Protein AF-A0A376KZK7-F1 (afdb_monomer)

Radius of gyration: 13.84 Å; Cα contacts (8 Å, |Δi|>4): 33; chains: 1; bounding box: 26×33×35 Å

pLDDT: mean 70.95, std 11.01, range [37.84, 83.62]

Foldseek 3Di:
DDVVVLLVVLLPDDVVPLVVNLVSLVVVVVVCVVVPVDDDVVVLVSNVVSDDCVSCVVPPVSVVVNVVSVVVVCCVPPVPDPPDPPPPPD

Solvent-accessible surface area (backbone atoms only — not comparable to full-atom values): 5497 Å² total; per-residue (Å²): 136,63,67,70,61,53,54,54,54,50,58,70,51,59,78,92,45,30,69,60,53,38,54,48,51,50,52,51,50,56,55,43,58,77,75,33,93,66,76,59,64,73,57,53,55,51,50,56,74,56,50,52,67,82,44,30,65,84,36,64,68,56,35,50,53,49,50,53,50,54,48,54,50,42,53,71,76,51,67,86,48,98,78,66,77,80,73,80,77,129

Structure (mmCIF, N/CA/C/O backbone):
data_AF-A0A376KZK7-F1
#
_entry.id   AF-A0A376KZK7-F1
#
loop_
_atom_site.group_PDB
_atom_site.id
_atom_site.type_symbol
_atom_site.label_atom_id
_atom_site.label_alt_id
_atom_site.label_comp_id
_atom_site.label_asym_id
_atom_site.label_entity_id
_atom_site.label_seq_id
_atom_site.pdbx_PDB_ins_code
_atom_site.Cartn_x
_atom_site.Cartn_y
_atom_site.Cartn_z
_atom_site.occupancy
_atom_site.B_iso_or_equiv
_atom_site.auth_seq_id
_atom_site.auth_comp_id
_atom_site.auth_asym_id
_atom_site.auth_atom_id
_atom_site.pdbx_PDB_model_num
ATOM 1 N N . MET A 1 1 ? -3.241 17.746 -6.728 1.00 55.22 1 MET A N 1
ATOM 2 C CA . MET A 1 1 ? -3.152 16.479 -7.488 1.00 55.22 1 MET A CA 1
ATOM 3 C C . MET A 1 1 ? -4.228 15.546 -6.943 1.00 55.22 1 MET A C 1
ATOM 5 O O . MET A 1 1 ? -4.235 15.334 -5.740 1.00 55.22 1 MET A O 1
ATOM 9 N N . ARG A 1 2 ? -5.214 15.114 -7.747 1.00 72.62 2 ARG A N 1
ATOM 10 C CA . ARG A 1 2 ? -6.346 14.302 -7.253 1.00 72.62 2 ARG A CA 1
ATOM 11 C C . ARG A 1 2 ? -5.924 12.828 -7.226 1.00 72.62 2 ARG A C 1
ATOM 13 O O . ARG A 1 2 ? -5.436 12.331 -8.235 1.00 72.62 2 ARG A O 1
ATOM 20 N N . VAL A 1 3 ? -6.096 12.163 -6.085 1.00 68.81 3 VAL A N 1
ATOM 21 C CA . VAL A 1 3 ? -5.617 10.795 -5.806 1.00 68.81 3 VAL A CA 1
ATOM 22 C C . VAL A 1 3 ? -6.055 9.791 -6.887 1.00 68.81 3 VAL A C 1
ATOM 24 O O . VAL A 1 3 ? -5.251 8.979 -7.330 1.00 68.81 3 VAL A O 1
ATOM 27 N N . GLU A 1 4 ? -7.268 9.940 -7.426 1.00 72.06 4 GLU A N 1
ATOM 28 C CA . GLU A 1 4 ? -7.804 9.149 -8.550 1.00 72.06 4 GLU A CA 1
ATOM 29 C C . GLU A 1 4 ? -6.902 9.137 -9.795 1.00 72.06 4 GLU A C 1
ATOM 31 O O . GLU A 1 4 ? -6.710 8.092 -10.415 1.00 72.06 4 GLU A O 1
ATOM 36 N N . LYS A 1 5 ? -6.322 10.290 -10.161 1.00 76.44 5 LYS A N 1
ATOM 37 C CA . LYS A 1 5 ? -5.420 10.398 -11.317 1.00 76.44 5 LYS A CA 1
ATOM 38 C C . LYS A 1 5 ? -4.160 9.562 -11.093 1.00 76.44 5 LYS A C 1
ATOM 40 O O . LYS A 1 5 ? -3.707 8.870 -11.992 1.00 76.44 5 LYS A O 1
ATOM 45 N N . TRP A 1 6 ? -3.653 9.600 -9.871 1.00 74.12 6 TRP A N 1
ATOM 46 C CA . TRP A 1 6 ? -2.445 8.906 -9.450 1.00 74.12 6 TRP A CA 1
ATOM 47 C C . TRP A 1 6 ? -2.617 7.383 -9.439 1.00 74.12 6 TRP A C 1
ATOM 49 O O . TRP A 1 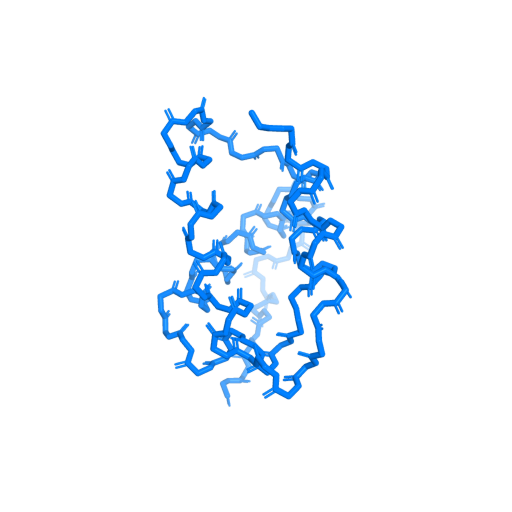6 ? -1.752 6.641 -9.891 1.00 74.12 6 TRP A O 1
ATOM 59 N N . LEU A 1 7 ? -3.778 6.913 -8.987 1.00 73.19 7 LEU A N 1
ATOM 60 C CA . LEU A 1 7 ? -4.125 5.490 -8.975 1.00 73.19 7 LEU A CA 1
ATOM 61 C C . LEU A 1 7 ? -4.325 4.935 -10.386 1.00 73.19 7 LEU A C 1
ATOM 63 O O . LEU A 1 7 ? -3.934 3.807 -10.669 1.00 73.19 7 LEU A O 1
ATOM 67 N N . ARG A 1 8 ? -4.882 5.748 -11.287 1.00 79.31 8 ARG A N 1
ATOM 68 C CA . ARG A 1 8 ? -4.996 5.413 -12.710 1.00 79.31 8 ARG A CA 1
ATOM 69 C C . ARG A 1 8 ? -3.633 5.335 -13.397 1.00 79.31 8 ARG A C 1
ATOM 71 O O . ARG A 1 8 ? -3.426 4.479 -14.248 1.00 79.31 8 ARG A O 1
ATOM 78 N N . GLU A 1 9 ? -2.709 6.218 -13.032 1.00 79.06 9 GLU A N 1
ATOM 79 C CA . GLU A 1 9 ? -1.328 6.162 -13.516 1.00 79.06 9 GLU A CA 1
ATOM 80 C C . GLU A 1 9 ? -0.634 4.891 -13.005 1.00 79.06 9 GLU A C 1
ATOM 82 O O . GLU A 1 9 ? -0.058 4.157 -13.804 1.00 79.06 9 GLU A O 1
ATOM 87 N N . MET A 1 10 ? -0.788 4.541 -11.723 1.00 75.88 10 MET A N 1
ATOM 88 C CA . MET A 1 10 ? -0.258 3.285 -11.177 1.00 75.88 10 MET A CA 1
ATOM 89 C C . MET A 1 10 ? -0.828 2.029 -11.839 1.00 75.88 10 MET A C 1
ATOM 91 O O . MET A 1 10 ? -0.072 1.095 -12.112 1.00 75.88 10 MET A O 1
ATOM 95 N N . SER A 1 11 ? -2.139 1.985 -12.097 1.00 75.62 11 SER A N 1
ATOM 96 C CA . SER A 1 11 ? -2.769 0.814 -12.719 1.00 75.62 11 SER A CA 1
ATOM 97 C C . SER A 1 11 ? -2.332 0.608 -14.170 1.00 75.62 11 SER A C 1
ATOM 99 O O . SER A 1 11 ? -2.381 -0.513 -14.667 1.00 75.62 11 SER A O 1
ATOM 101 N N . SER A 1 12 ? -1.873 1.671 -14.840 1.00 79.94 12 SER A N 1
ATOM 102 C CA . SER A 1 12 ? -1.336 1.603 -16.203 1.00 79.94 12 SER A CA 1
ATOM 103 C C . SER A 1 12 ? 0.113 1.112 -16.281 1.00 79.94 12 SER A C 1
ATOM 105 O O . SER A 1 12 ? 0.577 0.767 -17.366 1.00 79.94 12 SER A O 1
ATOM 107 N N . ILE A 1 13 ? 0.828 1.066 -15.151 1.00 79.00 13 ILE A N 1
ATOM 108 C CA . ILE A 1 13 ? 2.217 0.605 -15.109 1.00 79.00 13 ILE A CA 1
ATOM 109 C C . ILE A 1 13 ? 2.236 -0.933 -15.183 1.00 79.00 13 ILE A C 1
ATOM 111 O O . ILE A 1 13 ? 1.492 -1.591 -14.445 1.00 79.00 13 ILE A O 1
ATOM 115 N N . PRO A 1 14 ? 3.074 -1.539 -16.038 1.00 76.44 14 PRO A N 1
ATOM 116 C CA . PRO A 1 14 ? 3.265 -2.986 -16.070 1.00 76.44 14 PRO A CA 1
ATOM 117 C C . PRO A 1 14 ? 3.763 -3.534 -14.725 1.00 76.44 14 PRO A C 1
ATOM 119 O O . PRO A 1 14 ? 4.505 -2.877 -14.002 1.00 76.44 14 PRO A O 1
ATOM 122 N N . GLU A 1 15 ? 3.397 -4.766 -14.367 1.00 69.75 15 GLU A N 1
ATOM 123 C CA . GLU A 1 15 ? 3.931 -5.405 -13.147 1.00 69.75 15 GLU A CA 1
ATOM 124 C C . GLU A 1 15 ? 5.437 -5.682 -13.213 1.00 69.75 15 GLU A C 1
ATOM 126 O O . GLU A 1 15 ? 6.089 -5.786 -12.179 1.00 69.75 15 GLU A O 1
ATOM 131 N N . THR A 1 16 ? 6.004 -5.743 -14.420 1.00 73.06 16 THR A N 1
ATOM 132 C CA . THR A 1 16 ? 7.453 -5.845 -14.642 1.00 73.06 16 THR A CA 1
ATOM 133 C C . THR A 1 16 ? 8.216 -4.626 -14.124 1.00 73.06 16 THR A C 1
ATOM 135 O O . THR A 1 16 ? 9.405 -4.732 -13.841 1.00 73.06 16 THR A O 1
ATOM 138 N N . ASP A 1 17 ? 7.527 -3.498 -13.928 1.00 77.38 17 ASP A N 1
ATOM 139 C CA . ASP A 1 17 ? 8.071 -2.249 -13.397 1.00 77.38 17 ASP A CA 1
ATOM 140 C C . ASP A 1 17 ? 7.725 -2.070 -11.907 1.00 77.38 17 ASP A C 1
ATOM 142 O O . ASP A 1 17 ? 7.390 -0.976 -11.435 1.00 77.38 17 ASP A O 1
ATOM 146 N N . ALA A 1 18 ? 7.816 -3.165 -11.142 1.00 70.75 18 ALA A N 1
ATOM 147 C CA . ALA A 1 18 ? 7.569 -3.193 -9.700 1.00 70.75 18 ALA A CA 1
ATOM 148 C C . ALA A 1 18 ? 8.296 -2.076 -8.913 1.00 70.75 18 ALA A C 1
ATOM 150 O O . ALA A 1 18 ? 7.640 -1.449 -8.078 1.00 70.75 18 ALA A O 1
ATOM 151 N N . PRO A 1 19 ? 9.569 -1.717 -9.200 1.00 78.44 19 PRO A N 1
ATOM 152 C CA . PRO A 1 19 ? 10.249 -0.625 -8.495 1.00 78.44 19 PRO A CA 1
ATOM 153 C C . PRO A 1 19 ? 9.574 0.742 -8.674 1.00 78.44 19 PRO A C 1
ATOM 155 O O . PRO A 1 19 ? 9.528 1.548 -7.744 1.00 78.44 19 PRO A O 1
ATOM 158 N N . ILE A 1 20 ? 9.008 1.013 -9.855 1.00 79.56 20 ILE A N 1
ATOM 159 C CA . ILE A 1 20 ? 8.307 2.274 -10.131 1.00 79.56 20 ILE A CA 1
ATOM 160 C C . ILE A 1 20 ? 6.976 2.294 -9.376 1.00 79.56 20 ILE A C 1
ATOM 162 O O . ILE A 1 20 ? 6.649 3.292 -8.730 1.00 79.56 20 ILE A O 1
ATOM 166 N N . LYS A 1 21 ? 6.235 1.177 -9.377 1.00 77.06 21 LYS A N 1
ATOM 167 C CA . LYS A 1 21 ? 5.001 1.051 -8.585 1.00 77.06 21 LYS A CA 1
ATOM 168 C C . LYS A 1 21 ? 5.258 1.208 -7.086 1.00 77.06 21 LYS A C 1
ATOM 170 O O . LYS A 1 21 ? 4.490 1.899 -6.421 1.00 77.06 21 LYS A O 1
ATOM 175 N N . GLN A 1 22 ? 6.346 0.636 -6.569 1.00 75.00 22 GLN A N 1
ATOM 176 C CA . GLN A 1 22 ? 6.778 0.793 -5.175 1.00 75.00 22 GLN A CA 1
ATOM 177 C C . GLN A 1 22 ? 7.079 2.253 -4.832 1.00 75.00 22 GLN A C 1
ATOM 179 O O . GLN A 1 22 ? 6.535 2.784 -3.863 1.00 75.00 22 GLN A O 1
ATOM 184 N N . ALA A 1 23 ? 7.911 2.926 -5.632 1.00 81.12 23 ALA A N 1
ATOM 185 C CA . ALA A 1 23 ? 8.285 4.320 -5.395 1.00 81.12 23 ALA A CA 1
ATOM 186 C C . ALA A 1 23 ? 7.062 5.244 -5.403 1.00 81.12 23 ALA A C 1
ATOM 188 O O . ALA A 1 23 ? 6.927 6.123 -4.545 1.00 81.12 23 ALA A O 1
ATOM 189 N N . LEU A 1 24 ? 6.136 5.006 -6.334 1.00 79.81 24 LEU A N 1
ATOM 190 C CA . LEU A 1 24 ? 4.865 5.707 -6.349 1.00 79.81 24 LEU A CA 1
ATOM 191 C C . LEU A 1 24 ? 4.070 5.375 -5.074 1.00 79.81 24 LEU A C 1
ATOM 193 O O . LEU A 1 24 ? 3.676 6.296 -4.364 1.00 79.81 24 LEU A O 1
ATOM 197 N N . ALA A 1 25 ? 3.897 4.101 -4.705 1.00 77.81 25 ALA A N 1
ATOM 198 C CA . ALA A 1 25 ? 3.147 3.703 -3.508 1.00 77.81 25 ALA A CA 1
ATOM 199 C C . ALA A 1 25 ? 3.655 4.426 -2.256 1.00 77.81 25 ALA A C 1
ATOM 201 O O . ALA A 1 25 ? 2.867 5.039 -1.538 1.00 77.81 25 ALA A O 1
ATOM 202 N N . HIS A 1 26 ? 4.974 4.470 -2.064 1.00 78.06 26 HIS A N 1
ATOM 203 C CA . HIS A 1 26 ? 5.610 5.237 -0.991 1.00 78.06 26 HIS A CA 1
ATOM 204 C C . HIS A 1 26 ? 5.309 6.732 -1.057 1.00 78.06 26 HIS A C 1
ATOM 206 O O . HIS A 1 26 ? 4.966 7.334 -0.039 1.00 78.06 26 HIS A O 1
ATOM 212 N N . GLY A 1 27 ? 5.398 7.339 -2.242 1.00 80.88 27 GLY A N 1
ATOM 213 C CA . GLY A 1 27 ? 5.046 8.744 -2.444 1.00 80.88 27 GLY A CA 1
ATOM 214 C C . GLY A 1 27 ? 3.599 9.047 -2.048 1.00 80.88 27 GLY A C 1
ATOM 215 O O . GLY A 1 27 ? 3.338 10.033 -1.353 1.00 80.88 27 GLY A O 1
ATOM 216 N N . LEU A 1 28 ? 2.667 8.163 -2.413 1.00 76.75 28 LEU A N 1
ATOM 217 C CA . LEU A 1 28 ? 1.260 8.275 -2.033 1.00 76.75 28 LEU A CA 1
ATOM 218 C C . LEU A 1 28 ? 1.075 8.113 -0.520 1.00 76.75 28 LEU A C 1
ATOM 220 O O . LEU A 1 28 ? 0.376 8.917 0.093 1.00 76.75 28 LEU A O 1
ATOM 224 N N . LEU A 1 29 ? 1.740 7.136 0.100 1.00 74.94 29 LEU A N 1
ATOM 225 C CA . LEU A 1 29 ? 1.692 6.929 1.549 1.00 74.94 29 LEU A CA 1
ATOM 226 C C . LEU A 1 29 ? 2.188 8.143 2.332 1.00 74.94 29 LEU A C 1
ATOM 228 O O . LEU A 1 29 ? 1.527 8.576 3.276 1.00 74.94 29 LEU A O 1
ATOM 232 N N . LEU A 1 30 ? 3.327 8.711 1.934 1.00 76.31 30 LEU A N 1
ATOM 233 C CA . LEU A 1 30 ? 3.888 9.908 2.561 1.00 76.31 30 LEU A CA 1
ATOM 234 C C . LEU A 1 30 ? 2.952 11.106 2.408 1.00 76.31 30 LEU A C 1
ATOM 236 O O . LEU A 1 30 ? 2.703 11.828 3.375 1.00 76.31 30 LEU A O 1
ATOM 240 N N . HIS A 1 31 ? 2.400 11.299 1.209 1.00 74.25 31 HIS A N 1
ATOM 241 C CA . HIS A 1 31 ? 1.475 12.393 0.940 1.00 74.25 31 HIS A CA 1
ATOM 242 C C . HIS A 1 31 ? 0.204 12.279 1.787 1.00 74.25 31 HIS A C 1
ATOM 244 O O . HIS A 1 31 ? -0.230 13.249 2.407 1.00 74.25 31 HIS A O 1
ATOM 250 N N . LEU A 1 32 ? -0.364 11.079 1.871 1.00 68.75 32 LEU A N 1
ATOM 251 C CA . LEU A 1 32 ? -1.592 10.827 2.611 1.00 68.75 32 LEU A CA 1
ATOM 252 C C . LEU A 1 32 ? -1.385 10.860 4.128 1.00 68.75 32 LEU A C 1
ATOM 254 O O . LEU A 1 32 ? -2.245 11.394 4.819 1.00 68.75 32 LEU A O 1
ATOM 258 N N . LYS A 1 33 ? -0.240 10.398 4.651 1.00 69.19 33 LYS A N 1
ATOM 259 C CA . LYS A 1 33 ? 0.106 10.524 6.081 1.00 69.19 33 LYS A CA 1
ATOM 260 C C . LYS A 1 33 ? 0.107 11.982 6.551 1.00 69.19 33 LYS A C 1
ATOM 262 O O . LYS A 1 33 ? -0.246 12.252 7.695 1.00 69.19 33 LYS A O 1
ATOM 267 N N . ASN A 1 34 ? 0.477 12.912 5.672 1.00 68.06 34 ASN A N 1
ATOM 268 C CA . ASN A 1 34 ? 0.527 14.338 5.992 1.00 68.06 34 ASN A CA 1
ATOM 269 C C . ASN A 1 34 ? -0.844 15.030 5.933 1.00 68.06 34 ASN A C 1
ATOM 271 O O .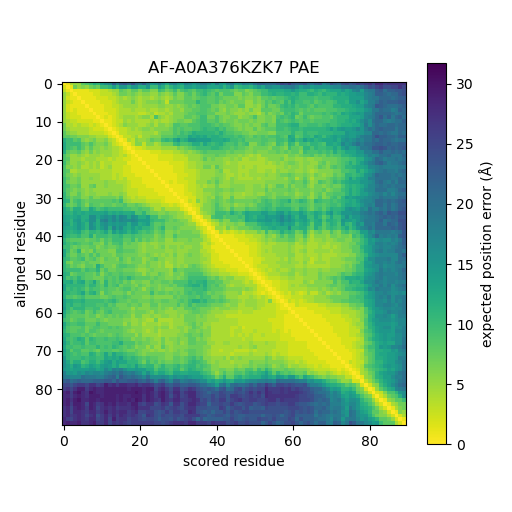 ASN A 1 34 ? -1.018 16.073 6.555 1.00 68.06 34 ASN A O 1
ATOM 275 N N . ILE A 1 35 ? -1.803 14.480 5.182 1.00 65.75 35 ILE A N 1
ATOM 276 C CA . ILE A 1 35 ? -3.111 15.114 4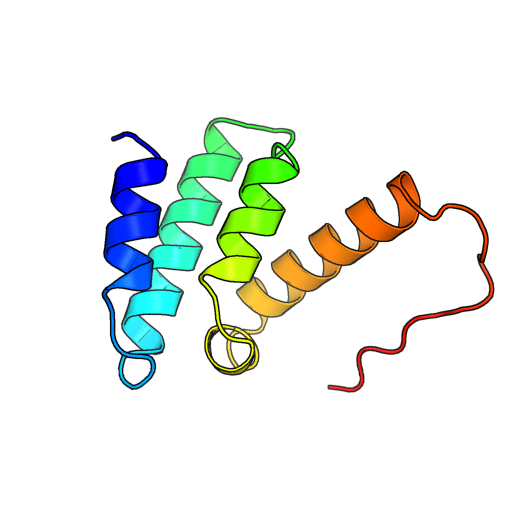.924 1.00 65.75 35 ILE A CA 1
ATOM 277 C C . ILE A 1 35 ? -4.227 14.446 5.735 1.00 65.75 35 ILE A C 1
ATOM 279 O O . ILE A 1 35 ? -5.173 15.103 6.167 1.00 65.75 35 ILE A O 1
ATOM 283 N N . HIS A 1 36 ? -4.112 13.141 5.965 1.00 60.50 36 HIS A N 1
ATOM 284 C CA . HIS A 1 36 ? -5.111 12.324 6.631 1.00 60.50 36 HIS A CA 1
ATOM 285 C C . HIS A 1 36 ? -4.463 11.560 7.794 1.00 60.50 36 HIS A C 1
ATOM 287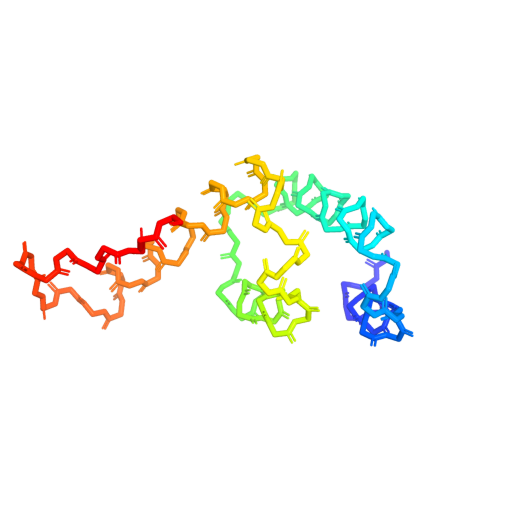 O O . HIS A 1 36 ? -3.838 10.521 7.570 1.00 60.50 36 HIS A O 1
ATOM 293 N N . PRO A 1 37 ? -4.633 12.021 9.051 1.00 59.75 37 PRO A N 1
ATOM 294 C CA . PRO A 1 37 ? -4.162 11.270 10.217 1.00 59.75 37 PRO A CA 1
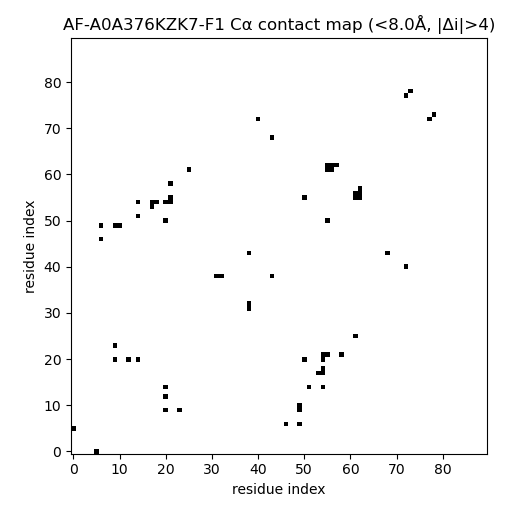ATOM 295 C C . PRO A 1 37 ? -4.864 9.908 10.339 1.00 59.75 37 PRO A C 1
ATOM 297 O O . PRO A 1 37 ? -4.304 8.965 10.892 1.00 59.75 37 PRO A O 1
ATOM 300 N N . VAL A 1 38 ? -6.066 9.791 9.764 1.00 59.62 38 VAL A N 1
ATOM 301 C CA . VAL A 1 38 ? -6.815 8.543 9.609 1.00 59.62 38 VAL A CA 1
ATOM 302 C C . VAL A 1 38 ? -7.080 8.339 8.123 1.00 59.62 38 VAL A C 1
ATOM 304 O O . VAL A 1 38 ? -7.776 9.139 7.499 1.00 59.62 38 VAL A O 1
ATOM 307 N N . PHE A 1 39 ? -6.510 7.280 7.551 1.00 64.75 39 PHE A N 1
ATOM 308 C CA . PHE A 1 39 ? -6.746 6.935 6.153 1.00 64.75 39 PHE A CA 1
ATOM 309 C C . PHE A 1 39 ? -8.194 6.463 5.963 1.00 64.75 39 PHE A C 1
ATOM 311 O O . PHE A 1 39 ? -8.634 5.576 6.698 1.00 64.75 39 PHE A O 1
ATOM 318 N N . PRO A 1 40 ? -8.934 6.994 4.975 1.00 70.06 40 PRO A N 1
ATOM 319 C CA . PRO A 1 40 ? -10.229 6.436 4.626 1.00 70.06 40 PRO A CA 1
ATOM 320 C C . PRO A 1 40 ? -10.045 5.019 4.073 1.00 70.06 40 PRO A C 1
ATOM 322 O O . PRO A 1 40 ? -9.204 4.767 3.214 1.00 70.06 40 PRO A O 1
ATOM 325 N N . GLU A 1 41 ? -10.843 4.083 4.565 1.00 71.12 41 GLU A N 1
ATOM 326 C CA . GLU A 1 41 ? -10.789 2.667 4.187 1.00 71.12 41 GLU A CA 1
ATOM 327 C C . GLU A 1 41 ? -10.924 2.433 2.681 1.00 71.12 41 GLU A C 1
ATOM 329 O O . GLU A 1 41 ? -10.203 1.613 2.119 1.00 71.12 41 GLU A O 1
ATOM 334 N N . SER A 1 42 ? -11.814 3.175 2.018 1.00 74.88 42 SER A N 1
ATOM 335 C CA . SER A 1 42 ? -12.008 3.096 0.568 1.00 74.88 42 SER A CA 1
ATOM 336 C C . SER A 1 42 ? -10.711 3.354 -0.196 1.00 74.88 42 SER A C 1
ATOM 338 O O . SER A 1 42 ? -10.466 2.740 -1.229 1.00 74.88 42 SER A O 1
ATOM 340 N N . LEU A 1 43 ? -9.845 4.211 0.342 1.00 73.50 43 LEU A N 1
ATOM 341 C CA . LEU A 1 43 ? -8.544 4.503 -0.233 1.00 73.50 43 LEU A CA 1
ATOM 342 C C . LEU A 1 43 ? -7.536 3.380 0.015 1.00 73.50 43 LEU A C 1
ATOM 344 O O . LEU A 1 43 ? -6.752 3.076 -0.877 1.00 73.50 43 LEU A O 1
ATOM 348 N N . VAL A 1 44 ? -7.572 2.750 1.193 1.00 75.62 44 VAL A N 1
ATOM 349 C CA . VAL A 1 44 ? -6.737 1.579 1.508 1.00 75.62 44 VAL A CA 1
ATOM 350 C C . VAL A 1 44 ? -7.114 0.405 0.609 1.00 75.62 44 VAL A C 1
ATOM 352 O O . VAL A 1 44 ? -6.238 -0.166 -0.033 1.00 75.62 44 VAL A O 1
ATOM 355 N N . MET A 1 45 ? -8.406 0.084 0.493 1.00 76.88 45 MET A N 1
ATOM 356 C CA . MET A 1 45 ? -8.882 -0.970 -0.408 1.00 76.88 45 MET A CA 1
ATOM 357 C C . MET A 1 45 ? -8.490 -0.699 -1.858 1.00 76.88 45 MET A C 1
ATOM 359 O O . MET A 1 45 ? -8.078 -1.607 -2.575 1.00 76.88 45 MET A O 1
ATOM 363 N N . LEU A 1 46 ? -8.570 0.558 -2.288 1.00 76.44 46 LEU A N 1
ATOM 364 C CA . LEU A 1 46 ? -8.231 0.914 -3.653 1.00 76.44 46 LEU A CA 1
ATOM 365 C C . LEU A 1 46 ? -6.712 0.877 -3.910 1.00 76.44 46 LEU A C 1
ATOM 367 O O . LEU A 1 46 ? -6.293 0.414 -4.966 1.00 76.44 46 LEU A O 1
ATOM 371 N N . LEU A 1 47 ? -5.881 1.242 -2.930 1.00 75.62 47 LEU A N 1
ATOM 372 C CA . LEU A 1 47 ? -4.431 0.999 -2.957 1.00 75.62 47 LEU A CA 1
ATOM 373 C C . LEU A 1 47 ? -4.112 -0.497 -3.093 1.00 75.62 47 LEU A C 1
ATOM 375 O O . LEU A 1 47 ? -3.327 -0.874 -3.958 1.00 75.62 47 LEU A O 1
ATOM 379 N N . LEU A 1 48 ? -4.761 -1.347 -2.293 1.00 75.75 48 LEU A N 1
ATOM 380 C CA . LEU A 1 48 ? -4.593 -2.804 -2.356 1.00 75.75 48 LEU A CA 1
ATOM 381 C C . LEU A 1 48 ? -5.075 -3.399 -3.684 1.00 75.75 48 LEU A C 1
ATOM 383 O O . LEU A 1 48 ? -4.516 -4.382 -4.145 1.00 75.75 48 LEU A O 1
ATOM 387 N N . SER A 1 49 ? -6.078 -2.794 -4.328 1.00 76.25 49 SER A N 1
ATOM 388 C CA . SER A 1 49 ? -6.555 -3.240 -5.646 1.00 76.25 49 SER A CA 1
ATOM 389 C C . SER A 1 49 ? -5.585 -2.929 -6.791 1.00 76.25 49 SER A C 1
ATOM 391 O O . SER A 1 49 ? -5.677 -3.530 -7.858 1.00 76.25 49 SER A O 1
ATOM 393 N N . VAL A 1 50 ? -4.672 -1.975 -6.584 1.00 75.19 50 VAL A N 1
ATOM 394 C CA . VAL A 1 50 ? -3.707 -1.513 -7.594 1.00 75.19 50 VAL A CA 1
ATOM 395 C C . VAL A 1 50 ? -2.311 -2.098 -7.351 1.00 75.19 50 VAL A C 1
ATOM 397 O O . VAL A 1 50 ? -1.538 -2.265 -8.298 1.00 75.19 50 VAL A O 1
ATOM 400 N N . LEU A 1 51 ? -1.978 -2.409 -6.097 1.00 76.25 51 LEU A N 1
ATOM 401 C CA . LEU A 1 51 ? -0.704 -3.007 -5.712 1.00 76.25 51 LEU A CA 1
ATOM 402 C C . LEU A 1 51 ? -0.803 -4.532 -5.704 1.00 76.25 51 LEU A C 1
ATOM 404 O O . LEU A 1 51 ? -1.432 -5.114 -4.825 1.00 76.25 51 LEU A O 1
ATOM 408 N N . ASP A 1 52 ? -0.117 -5.182 -6.643 1.00 75.12 52 ASP A N 1
ATOM 409 C CA . ASP A 1 52 ? 0.053 -6.634 -6.594 1.00 75.12 52 ASP A CA 1
ATOM 410 C C . ASP A 1 52 ? 0.904 -7.036 -5.380 1.00 75.12 52 ASP A C 1
ATOM 412 O O . ASP A 1 52 ? 1.829 -6.313 -4.995 1.00 75.12 52 ASP A O 1
ATOM 416 N N . VAL A 1 53 ? 0.637 -8.211 -4.803 1.00 70.81 53 VAL A N 1
ATOM 417 C CA . VAL A 1 53 ? 1.380 -8.739 -3.646 1.00 70.81 53 VAL A CA 1
ATOM 418 C C . VAL A 1 53 ? 2.885 -8.763 -3.910 1.00 70.81 53 VAL A C 1
ATOM 420 O O . VAL A 1 53 ? 3.670 -8.384 -3.042 1.00 70.81 53 VAL A O 1
ATOM 423 N N . LYS A 1 54 ? 3.308 -9.124 -5.127 1.00 74.38 54 LYS A N 1
ATOM 424 C CA . LYS A 1 54 ? 4.726 -9.138 -5.524 1.00 74.38 54 LYS A CA 1
ATOM 425 C C . LYS A 1 54 ? 5.346 -7.744 -5.518 1.00 74.38 54 LYS A C 1
ATOM 427 O O . LYS A 1 54 ? 6.551 -7.613 -5.360 1.00 74.38 54 LYS A O 1
ATOM 432 N N . THR A 1 55 ? 4.528 -6.703 -5.666 1.00 71.50 55 THR A N 1
ATOM 433 C CA . THR A 1 55 ? 4.987 -5.313 -5.691 1.00 71.50 55 THR A CA 1
ATOM 434 C C . THR A 1 55 ? 5.408 -4.842 -4.307 1.00 71.50 55 THR A C 1
ATOM 436 O O . THR A 1 55 ? 6.328 -4.048 -4.209 1.00 71.50 55 THR A O 1
ATOM 439 N N . TYR A 1 56 ? 4.787 -5.304 -3.222 1.00 73.19 56 TYR A N 1
ATOM 440 C CA . TYR A 1 56 ? 5.140 -4.839 -1.875 1.00 73.19 56 TYR A CA 1
ATOM 441 C C . TYR A 1 56 ? 5.776 -5.903 -0.985 1.00 73.19 56 TYR A C 1
ATOM 443 O O . TYR A 1 56 ? 6.332 -5.539 0.044 1.00 73.19 56 TYR A O 1
ATOM 451 N N . ARG A 1 57 ? 5.737 -7.189 -1.359 1.00 76.31 57 ARG A N 1
ATOM 452 C CA . ARG A 1 57 ? 6.305 -8.287 -0.557 1.00 76.31 57 ARG A CA 1
ATOM 453 C C . ARG A 1 57 ? 7.776 -8.063 -0.204 1.00 76.31 57 ARG A C 1
ATOM 455 O O . ARG A 1 57 ? 8.157 -8.267 0.9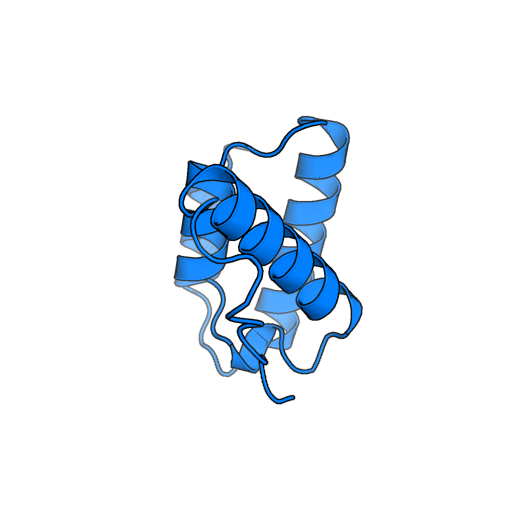45 1.00 76.31 57 ARG A O 1
ATOM 462 N N . ASP A 1 58 ? 8.569 -7.623 -1.177 1.00 80.38 58 ASP A N 1
ATOM 463 C CA . ASP A 1 58 ? 10.013 -7.420 -1.010 1.00 80.38 58 ASP A CA 1
ATOM 464 C C . ASP A 1 58 ? 10.358 -6.063 -0.367 1.00 80.38 58 ASP A C 1
ATOM 466 O O . ASP 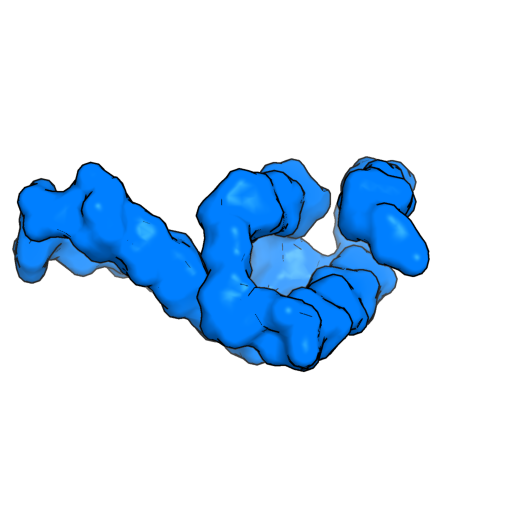A 1 58 ? 11.489 -5.842 0.067 1.00 80.38 58 ASP A O 1
ATOM 470 N N . ASP A 1 59 ? 9.382 -5.157 -0.252 1.00 80.75 59 ASP A N 1
ATOM 471 C CA . ASP A 1 59 ? 9.540 -3.880 0.436 1.00 80.75 59 ASP A CA 1
ATOM 472 C C . ASP A 1 59 ? 9.022 -3.995 1.872 1.00 80.75 59 ASP A C 1
ATOM 474 O O . ASP A 1 59 ? 7.833 -3.844 2.148 1.00 80.75 59 ASP A O 1
ATOM 478 N N . ALA A 1 60 ? 9.933 -4.251 2.813 1.00 82.00 60 ALA A N 1
ATOM 479 C CA . ALA A 1 60 ? 9.587 -4.495 4.213 1.00 82.00 60 ALA A CA 1
ATOM 480 C C . ALA A 1 60 ? 8.737 -3.375 4.846 1.00 82.00 60 ALA A C 1
ATOM 482 O O . ALA A 1 60 ? 7.851 -3.660 5.650 1.00 82.00 60 ALA A O 1
ATOM 483 N N . ARG A 1 61 ? 8.972 -2.109 4.473 1.00 80.69 61 ARG A N 1
ATOM 484 C CA . ARG A 1 61 ? 8.225 -0.967 5.023 1.00 80.69 61 ARG A CA 1
ATOM 485 C C . ARG A 1 61 ? 6.814 -0.904 4.455 1.00 80.69 61 ARG A C 1
ATOM 487 O O . ARG A 1 61 ? 5.865 -0.674 5.202 1.00 80.69 61 ARG A O 1
ATOM 494 N N . LEU A 1 62 ? 6.677 -1.098 3.145 1.00 79.25 62 LEU A N 1
ATOM 495 C CA . LEU A 1 62 ? 5.377 -1.109 2.484 1.00 79.25 62 LEU A CA 1
ATOM 496 C C . LEU A 1 62 ? 4.551 -2.324 2.925 1.00 79.25 62 LEU A C 1
ATOM 498 O O . LEU A 1 62 ? 3.365 -2.182 3.218 1.00 79.25 62 LEU A O 1
ATOM 502 N N . ASN A 1 63 ? 5.192 -3.487 3.052 1.00 83.19 63 ASN A N 1
ATOM 503 C CA . ASN A 1 63 ? 4.574 -4.718 3.533 1.00 83.19 63 ASN A CA 1
ATOM 504 C C . ASN A 1 63 ? 4.064 -4.591 4.974 1.00 83.19 63 ASN A C 1
ATOM 506 O O . ASN A 1 63 ? 2.923 -4.953 5.261 1.00 83.19 63 ASN A O 1
ATOM 510 N N . GLU A 1 64 ? 4.876 -4.038 5.880 1.00 83.62 64 GLU A N 1
ATOM 511 C CA . GLU A 1 64 ? 4.469 -3.790 7.267 1.00 83.62 64 GLU A CA 1
ATOM 512 C C . GLU A 1 64 ? 3.297 -2.802 7.332 1.00 83.62 64 GLU A C 1
ATOM 514 O O . GLU A 1 64 ? 2.308 -3.046 8.026 1.00 83.62 64 GLU A O 1
ATOM 519 N N . TRP A 1 65 ? 3.362 -1.710 6.565 1.00 82.00 65 TRP A N 1
ATOM 520 C CA . TRP A 1 65 ? 2.284 -0.723 6.522 1.00 82.00 65 TRP A CA 1
ATOM 521 C C . TRP A 1 65 ? 0.966 -1.329 6.023 1.00 82.00 65 TRP A C 1
ATOM 523 O O . TRP A 1 65 ? -0.077 -1.133 6.654 1.00 82.00 65 TRP A O 1
ATOM 533 N N . ILE A 1 66 ? 1.012 -2.095 4.926 1.00 79.25 66 ILE A N 1
ATOM 534 C CA . ILE A 1 66 ? -0.154 -2.794 4.371 1.00 79.25 66 ILE A CA 1
ATOM 535 C C . ILE A 1 66 ? -0.710 -3.791 5.389 1.00 79.25 66 ILE A C 1
ATOM 537 O O . ILE A 1 66 ? -1.912 -3.781 5.651 1.00 79.25 66 ILE A O 1
ATOM 541 N N . SER A 1 67 ? 0.153 -4.596 6.010 1.00 80.44 67 SER A N 1
ATOM 542 C CA . SER A 1 67 ? -0.246 -5.600 7.003 1.00 80.44 67 SER A CA 1
ATOM 543 C C . SE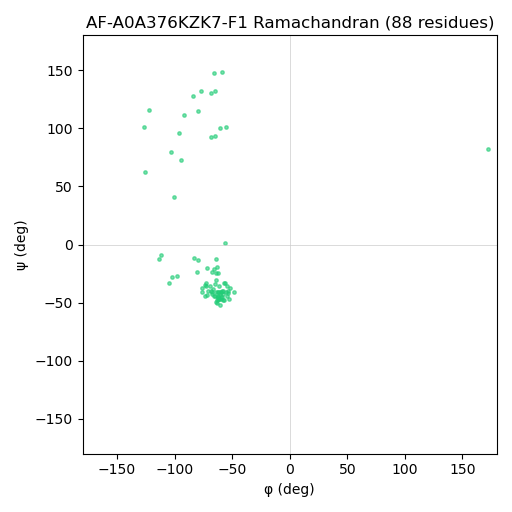R A 1 67 ? -0.962 -4.966 8.195 1.00 80.44 67 SER A C 1
ATOM 545 O O . SER A 1 67 ? -2.036 -5.422 8.581 1.00 80.44 67 SER A O 1
ATOM 547 N N . ASN A 1 68 ? -0.426 -3.863 8.726 1.00 82.75 68 ASN A N 1
ATOM 548 C CA . ASN A 1 68 ? -1.046 -3.132 9.830 1.00 82.75 68 ASN A CA 1
ATOM 549 C C . ASN A 1 68 ? -2.423 -2.574 9.448 1.00 82.75 68 ASN A C 1
ATOM 551 O O . ASN A 1 68 ? -3.362 -2.655 10.235 1.00 82.75 68 ASN A O 1
ATOM 555 N N . ARG A 1 69 ? -2.576 -2.041 8.230 1.00 78.56 69 ARG A N 1
ATOM 556 C CA . ARG A 1 69 ? -3.858 -1.489 7.765 1.00 78.56 69 ARG A CA 1
ATOM 557 C C . ARG A 1 69 ? -4.901 -2.565 7.492 1.00 78.56 69 ARG A C 1
ATOM 559 O O . ARG A 1 69 ? -6.061 -2.380 7.847 1.00 78.56 69 ARG A O 1
ATOM 566 N N . VAL A 1 70 ? -4.504 -3.690 6.904 1.00 76.19 70 VAL A N 1
ATOM 567 C CA . VAL A 1 70 ? -5.391 -4.848 6.723 1.00 76.19 70 VAL A CA 1
ATOM 568 C C . VAL A 1 70 ? -5.829 -5.399 8.081 1.00 76.19 70 VAL A C 1
ATOM 570 O O . VAL A 1 70 ? -7.010 -5.693 8.252 1.00 76.19 70 VAL A O 1
ATOM 573 N N . GLN A 1 71 ? -4.920 -5.468 9.059 1.00 77.50 71 GLN A N 1
ATOM 574 C CA . GLN A 1 71 ? -5.240 -5.890 10.423 1.00 77.50 71 GLN A CA 1
ATOM 575 C C . GLN A 1 71 ? -6.227 -4.929 11.099 1.00 77.50 71 GLN A C 1
ATOM 577 O O . GLN A 1 71 ? -7.233 -5.384 11.629 1.00 77.50 71 GLN A O 1
ATOM 582 N N . GLU A 1 72 ? -6.000 -3.613 11.033 1.00 77.88 72 GLU A N 1
ATOM 583 C CA . GLU A 1 72 ? -6.922 -2.609 11.588 1.00 77.88 72 GLU A CA 1
ATOM 584 C C . GLU A 1 72 ? -8.324 -2.691 10.962 1.00 77.88 72 GLU A C 1
ATOM 586 O O . GLU A 1 72 ? -9.329 -2.559 11.663 1.00 77.88 72 GLU A O 1
ATOM 591 N N . LEU A 1 73 ? -8.409 -2.918 9.646 1.00 73.56 73 LEU A N 1
ATOM 592 C CA . LEU A 1 73 ? -9.686 -3.129 8.960 1.00 73.56 73 LEU A CA 1
ATOM 593 C C . LEU A 1 73 ? -10.340 -4.444 9.400 1.00 73.56 73 LEU A C 1
ATOM 595 O O . LEU A 1 73 ? -11.538 -4.466 9.682 1.00 73.56 73 LEU A O 1
ATOM 599 N N . GLY A 1 74 ? -9.559 -5.519 9.519 1.00 72.50 74 GLY A N 1
ATOM 600 C CA . GLY A 1 74 ? -10.013 -6.804 10.047 1.00 72.50 74 GLY A CA 1
ATOM 601 C C . GLY A 1 74 ? -10.583 -6.679 11.460 1.00 72.50 74 GLY A C 1
ATOM 602 O O . GLY A 1 74 ? -11.700 -7.122 11.705 1.00 72.50 74 GLY A O 1
ATOM 603 N N . ASP A 1 75 ? -9.878 -5.993 12.357 1.00 75.75 75 ASP A N 1
ATOM 604 C CA . ASP A 1 75 ? -10.311 -5.763 13.738 1.00 75.75 75 ASP A CA 1
ATOM 605 C C . ASP A 1 75 ? -11.583 -4.897 13.807 1.00 75.75 75 ASP A C 1
ATOM 607 O O . ASP A 1 75 ? -12.430 -5.097 14.681 1.00 75.75 75 ASP A O 1
ATOM 611 N N . ARG A 1 76 ? -11.744 -3.944 12.876 1.00 73.00 76 ARG A N 1
ATOM 612 C CA . ARG A 1 76 ? -12.899 -3.034 12.817 1.00 73.00 76 ARG A CA 1
ATOM 613 C C . ARG A 1 76 ? -14.163 -3.693 12.263 1.00 73.00 76 ARG A C 1
ATOM 615 O O . ARG A 1 76 ? -15.247 -3.430 12.782 1.00 73.00 76 ARG A O 1
ATOM 622 N N . TYR A 1 77 ? -14.034 -4.511 11.219 1.00 67.25 77 TYR A N 1
ATOM 623 C CA . TYR A 1 77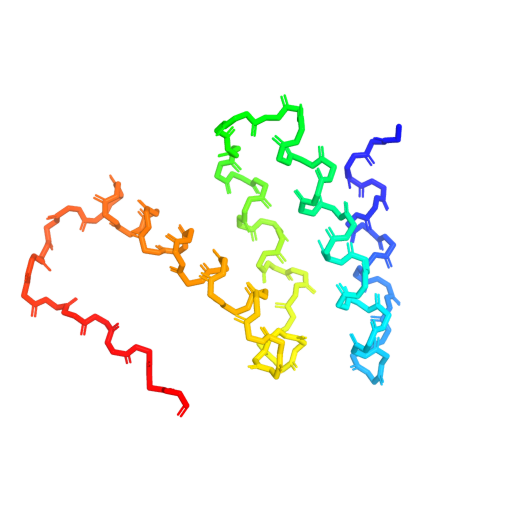 ? -15.171 -5.116 10.508 1.00 67.25 77 TYR A CA 1
ATOM 624 C C . TYR A 1 77 ? -15.485 -6.543 10.943 1.00 67.25 77 TYR A C 1
ATOM 626 O O . TYR A 1 77 ? -16.640 -6.962 10.888 1.00 67.25 77 TYR A O 1
ATOM 634 N N . TYR A 1 78 ? -14.483 -7.269 11.433 1.00 62.72 78 TYR A N 1
ATOM 635 C CA . TYR A 1 78 ? -14.609 -8.633 11.933 1.00 62.72 78 TYR A CA 1
ATOM 636 C C . TYR A 1 78 ? -14.050 -8.743 13.361 1.00 62.72 78 TYR A C 1
ATOM 638 O O . TYR A 1 78 ? -13.136 -9.528 13.615 1.00 62.72 78 TYR A O 1
ATOM 646 N N . PRO A 1 79 ? -14.632 -8.025 14.346 1.00 59.81 79 PRO A N 1
ATOM 647 C CA . PRO A 1 79 ? -14.192 -8.107 15.744 1.00 59.81 79 PRO A CA 1
ATOM 648 C C . PRO A 1 79 ? -14.401 -9.509 16.355 1.00 59.81 79 PRO A C 1
ATOM 650 O O . PRO A 1 79 ? -13.882 -9.822 17.430 1.00 59.81 79 PRO A O 1
ATOM 653 N N . VAL A 1 80 ? -15.167 -10.371 15.675 1.00 50.81 80 VAL A N 1
ATOM 654 C CA . VAL A 1 80 ? -15.552 -11.714 16.113 1.00 50.81 80 VAL A CA 1
ATOM 655 C C . VAL A 1 80 ? -14.591 -12.753 15.541 1.00 50.81 80 VAL A C 1
ATOM 657 O O . VAL A 1 80 ? -14.928 -13.484 14.618 1.00 50.81 80 VAL A O 1
ATOM 660 N N . ASN A 1 81 ? -13.371 -12.782 16.077 1.00 47.34 81 ASN A N 1
ATOM 661 C CA . ASN A 1 81 ? -12.621 -14.005 16.395 1.00 47.34 81 ASN A CA 1
ATOM 662 C C . ASN A 1 81 ? -11.191 -13.644 16.810 1.00 47.34 81 ASN A C 1
ATOM 664 O O . ASN A 1 81 ? -10.236 -13.827 16.058 1.00 47.34 81 ASN A O 1
ATOM 668 N N . LYS A 1 82 ? -11.016 -13.261 18.081 1.00 49.84 82 LYS A N 1
ATOM 669 C CA . LYS A 1 82 ? -9.701 -13.149 18.751 1.00 49.84 82 LYS A CA 1
ATOM 670 C C . LYS A 1 82 ? -8.857 -14.447 18.735 1.00 49.84 82 LYS A C 1
ATOM 672 O O . LYS A 1 82 ? -7.759 -14.464 19.279 1.00 49.84 82 LYS A O 1
ATOM 677 N N . HIS A 1 83 ? -9.342 -15.525 18.111 1.00 49.50 83 HIS A N 1
ATOM 678 C CA . HIS A 1 83 ? -8.673 -16.822 17.993 1.00 49.50 83 HIS A CA 1
ATOM 679 C C . HIS A 1 83 ? -8.231 -17.202 16.576 1.00 49.50 83 HIS A C 1
ATOM 681 O O . HIS A 1 83 ? -7.466 -18.156 16.438 1.00 49.50 83 HIS A O 1
ATOM 687 N N . VAL A 1 84 ? -8.619 -16.464 15.532 1.00 47.66 84 VAL A N 1
ATOM 688 C CA . VAL A 1 84 ? -8.088 -16.710 14.184 1.00 47.66 84 VAL A CA 1
ATOM 689 C C . VAL A 1 84 ? -7.047 -15.641 13.896 1.00 47.66 84 VAL A C 1
ATOM 691 O O . VAL A 1 84 ? -7.303 -14.652 13.221 1.00 47.66 84 VAL A O 1
ATOM 694 N N . LYS A 1 85 ? -5.838 -15.845 14.436 1.00 43.25 85 LYS A N 1
ATOM 695 C CA . LYS A 1 85 ? -4.633 -15.234 13.865 1.00 43.25 85 LYS A CA 1
ATOM 696 C C . LYS A 1 85 ? -4.604 -15.662 12.401 1.00 43.25 85 LYS A C 1
ATOM 698 O O . LYS A 1 85 ? -4.221 -16.797 12.114 1.00 43.25 85 LYS A O 1
ATOM 703 N N . ILE A 1 86 ? -5.009 -14.781 11.490 1.00 49.09 86 ILE A N 1
ATOM 704 C CA . ILE A 1 86 ? -4.683 -14.933 10.077 1.00 49.09 86 ILE A CA 1
ATOM 705 C C . ILE A 1 86 ? -3.163 -14.806 10.021 1.00 49.09 86 ILE A C 1
ATOM 707 O O . ILE A 1 86 ? -2.593 -13.719 10.044 1.00 49.09 86 ILE A O 1
ATOM 711 N N . ARG A 1 87 ? -2.487 -15.955 10.081 1.00 46.16 87 ARG A N 1
ATOM 712 C CA . ARG A 1 87 ? -1.063 -16.056 9.805 1.00 46.16 87 ARG A CA 1
ATOM 713 C C . ARG A 1 87 ? -0.905 -15.775 8.317 1.00 46.16 87 ARG A C 1
ATOM 715 O O . ARG A 1 87 ? -1.000 -16.691 7.504 1.00 46.16 87 ARG A O 1
ATOM 722 N N . TYR A 1 88 ? -0.665 -14.515 7.972 1.00 42.44 88 TYR A N 1
ATOM 723 C CA . TYR A 1 88 ? 0.032 -14.199 6.734 1.00 42.44 88 TYR A CA 1
ATOM 724 C C . TYR A 1 88 ? 1.407 -14.853 6.852 1.00 42.44 88 TYR A C 1
ATOM 726 O O . TYR A 1 88 ? 2.262 -14.422 7.622 1.00 42.44 88 TYR A O 1
ATOM 734 N N . THR A 1 89 ? 1.546 -16.007 6.209 1.00 38.94 89 THR A N 1
ATOM 735 C CA . THR A 1 89 ? 2.809 -16.736 6.172 1.00 38.94 89 THR A CA 1
ATOM 736 C C . THR A 1 89 ? 3.649 -16.037 5.108 1.00 38.94 89 THR A C 1
ATOM 738 O O . THR A 1 89 ? 3.216 -15.954 3.960 1.00 38.94 89 THR A O 1
ATOM 741 N N . LEU A 1 90 ? 4.757 -15.441 5.562 1.00 37.84 90 LEU A N 1
ATOM 742 C CA . LEU A 1 90 ? 5.777 -14.734 4.777 1.00 37.84 90 LEU A CA 1
ATOM 743 C C . LEU A 1 90 ? 6.289 -15.561 3.590 1.00 37.84 90 LEU A C 1
ATOM 745 O O . LEU A 1 90 ? 6.461 -16.788 3.759 1.00 37.84 90 LEU A O 1
#

Mean predicted aligned error: 10.07 Å

Sequence (90 aa):
MRVEKWLREMSSIPETDAPIKQALAHGLLLHLKNIHPVFPESLVMLLLSVLDVKTYRDDARLNEWISNRVQELGDRYYPVNKHVKIRYTL

Nearest PDB structures (foldseek):
  6ql5-assembly1_M  TM=2.656E-01  e=6.565E-01  Saccharomyces cerevisiae
  9fq0-assembly1_Lh  TM=2.754E-01  e=3.382E+00  Homo sapiens
  1ash-assembly1_A  TM=4.145E-01  e=7.445E+00  Ascaris suum
  5t2a-assembly1_i  TM=2.806E-01  e=7.445E+00  Leishmania donovani

Organism: Escherichia coli (NCBI:txid562)

Secondary structure (DSSP, 8-state):
--HHHHHHHHHHS-GGGHHHHHHHHHHHHHHHHHH-SS--HHHHHHHHHHS-HHHHHT-HHHHHHHHHHHHHHHHHH--S-TT-------